Protein AF-A0A6C0JX73-F1 (afdb_monomer)

Solvent-accessible surface area (backbone atoms only — not comparable to full-atom values): 9133 Å² total; per-residue (Å²): 128,70,44,62,64,62,42,52,54,51,51,52,50,48,49,52,52,48,32,70,75,41,75,83,45,65,36,37,56,52,45,48,54,54,48,51,53,39,42,76,76,40,45,63,53,54,47,52,45,45,43,71,52,48,52,89,44,48,68,40,55,74,68,64,39,63,58,44,56,59,55,53,37,69,74,20,87,77,56,25,46,54,64,46,44,88,48,54,85,74,47,52,72,70,54,51,51,52,53,46,52,48,53,44,50,47,50,52,34,38,49,60,47,63,71,52,50,71,67,54,54,51,48,50,53,50,50,51,50,51,53,50,47,55,60,74,71,48,76,92,70,76,90,48,68,67,60,53,51,53,52,51,51,55,52,54,58,60,59,74,73,108

Structure (mmCIF, N/CA/C/O backbone):
data_AF-A0A6C0JX73-F1
#
_entry.id   AF-A0A6C0JX73-F1
#
loop_
_atom_site.group_PDB
_atom_site.id
_atom_site.type_symbol
_atom_site.label_atom_id
_atom_site.label_alt_id
_atom_site.label_comp_id
_atom_site.label_asym_id
_atom_site.label_entity_id
_atom_site.label_seq_id
_atom_site.pdbx_PDB_ins_code
_atom_site.Cartn_x
_atom_site.Cartn_y
_atom_site.Cartn_z
_atom_site.occupancy
_atom_site.B_iso_or_equiv
_atom_site.auth_seq_id
_atom_site.auth_comp_id
_atom_site.auth_asym_id
_atom_site.auth_atom_id
_atom_site.pdbx_PDB_model_num
ATOM 1 N N . MET A 1 1 ? 18.859 0.217 -4.713 1.00 58.09 1 MET A N 1
ATOM 2 C CA . MET A 1 1 ? 17.767 0.647 -5.615 1.00 58.09 1 MET A CA 1
ATOM 3 C C . MET A 1 1 ? 16.471 0.047 -5.108 1.00 58.09 1 MET A C 1
ATOM 5 O O . MET A 1 1 ? 16.508 -1.091 -4.653 1.00 58.09 1 MET A O 1
ATOM 9 N N . ALA A 1 2 ? 15.361 0.787 -5.145 1.00 77.38 2 ALA A N 1
ATOM 10 C CA . ALA A 1 2 ? 14.050 0.192 -4.893 1.00 77.38 2 ALA A CA 1
ATOM 11 C C . ALA A 1 2 ? 13.792 -0.902 -5.942 1.00 77.38 2 ALA A C 1
ATOM 13 O O . ALA A 1 2 ? 14.102 -0.713 -7.118 1.00 77.38 2 ALA A O 1
ATOM 14 N N . SER A 1 3 ? 13.286 -2.056 -5.518 1.00 91.00 3 SER A N 1
ATOM 15 C CA . SER A 1 3 ? 13.007 -3.192 -6.396 1.00 91.00 3 SER A CA 1
ATOM 16 C C . SER A 1 3 ? 11.622 -3.751 -6.099 1.00 91.00 3 SER A C 1
ATOM 18 O O . SER A 1 3 ? 11.104 -3.591 -4.993 1.00 91.00 3 SER A O 1
ATOM 20 N N . VAL A 1 4 ? 11.039 -4.448 -7.076 1.00 94.19 4 VAL A N 1
ATOM 21 C CA . VAL A 1 4 ? 9.763 -5.162 -6.900 1.00 94.19 4 VAL A CA 1
ATOM 22 C C . VAL A 1 4 ? 9.824 -6.114 -5.698 1.00 94.19 4 VAL A C 1
ATOM 24 O O . VAL A 1 4 ? 8.873 -6.168 -4.926 1.00 94.19 4 VAL A O 1
ATOM 27 N N . SER A 1 5 ? 10.957 -6.797 -5.485 1.00 94.94 5 SER A N 1
ATOM 28 C CA . SER A 1 5 ? 11.159 -7.650 -4.303 1.00 94.94 5 SER A CA 1
ATOM 29 C C . SER A 1 5 ? 11.083 -6.846 -3.010 1.00 94.94 5 SER A C 1
ATOM 31 O O . SER A 1 5 ? 10.287 -7.180 -2.147 1.00 94.94 5 SER A O 1
ATOM 33 N N . ALA A 1 6 ? 11.831 -5.741 -2.903 1.00 95.44 6 ALA A N 1
ATOM 34 C CA . ALA A 1 6 ? 11.850 -4.928 -1.687 1.00 95.44 6 ALA A CA 1
ATOM 35 C C . ALA A 1 6 ? 10.460 -4.370 -1.334 1.00 95.44 6 ALA A C 1
ATOM 37 O O . ALA A 1 6 ? 10.089 -4.327 -0.163 1.00 95.44 6 ALA A O 1
ATOM 38 N N . PHE A 1 7 ? 9.676 -3.970 -2.342 1.00 97.81 7 PHE A N 1
ATOM 39 C CA . PHE A 1 7 ? 8.282 -3.578 -2.137 1.00 97.81 7 PHE A CA 1
ATOM 40 C C . PHE A 1 7 ? 7.435 -4.753 -1.630 1.00 97.81 7 PHE A C 1
ATOM 42 O O . PHE A 1 7 ? 6.715 -4.607 -0.644 1.00 97.81 7 PHE A O 1
ATOM 49 N N . ASN A 1 8 ? 7.523 -5.915 -2.282 1.00 97.94 8 ASN A N 1
ATOM 50 C CA . ASN A 1 8 ? 6.726 -7.087 -1.921 1.00 97.94 8 ASN A CA 1
ATOM 51 C C . ASN A 1 8 ? 7.078 -7.627 -0.529 1.00 97.94 8 ASN A C 1
ATOM 53 O O . ASN A 1 8 ? 6.180 -8.029 0.208 1.00 97.94 8 ASN A O 1
ATOM 57 N N . ASP A 1 9 ? 8.351 -7.585 -0.145 1.00 97.81 9 ASP A N 1
ATOM 58 C CA . ASP A 1 9 ? 8.810 -7.967 1.190 1.00 97.81 9 ASP A CA 1
ATOM 59 C C . ASP A 1 9 ? 8.247 -7.011 2.249 1.00 97.81 9 ASP A C 1
ATOM 61 O O . ASP A 1 9 ? 7.696 -7.455 3.257 1.00 97.81 9 ASP A O 1
ATOM 65 N N . MET A 1 10 ? 8.295 -5.698 1.990 1.00 98.00 10 MET A N 1
ATOM 66 C CA . MET A 1 10 ? 7.729 -4.679 2.880 1.00 98.00 10 MET A CA 1
ATOM 67 C C . MET A 1 10 ? 6.206 -4.812 3.017 1.00 98.00 10 MET A C 1
ATOM 69 O O . MET A 1 10 ? 5.668 -4.702 4.118 1.00 98.00 10 MET A O 1
ATOM 73 N N . MET A 1 11 ? 5.499 -5.091 1.917 1.00 98.06 11 MET A N 1
ATOM 74 C CA . MET A 1 11 ? 4.051 -5.319 1.933 1.00 98.06 11 MET A CA 1
ATOM 75 C C . MET A 1 11 ? 3.710 -6.591 2.716 1.00 98.06 11 MET A C 1
ATOM 77 O O . MET A 1 11 ? 2.813 -6.578 3.556 1.00 98.06 11 MET A O 1
ATOM 81 N N . GLY A 1 12 ? 4.461 -7.675 2.506 1.00 97.88 12 GLY A N 1
ATOM 82 C CA . GLY A 1 12 ? 4.296 -8.912 3.267 1.00 97.88 12 GLY A CA 1
ATOM 83 C C . GLY A 1 12 ? 4.494 -8.701 4.770 1.00 97.88 12 GLY A C 1
ATOM 84 O O . GLY A 1 12 ? 3.667 -9.143 5.567 1.00 97.88 12 GLY A O 1
ATOM 85 N N . GLN A 1 13 ? 5.539 -7.967 5.164 1.00 98.19 13 GLN A N 1
ATOM 86 C CA . GLN A 1 13 ? 5.788 -7.605 6.565 1.00 98.19 13 GLN A CA 1
ATOM 87 C C . GLN A 1 13 ? 4.657 -6.757 7.151 1.00 98.19 13 GLN A C 1
ATOM 89 O O . GLN A 1 13 ? 4.185 -7.044 8.252 1.00 98.19 13 GLN A O 1
ATOM 94 N N . PHE A 1 14 ? 4.178 -5.759 6.405 1.00 98.00 14 PHE A N 1
ATOM 95 C CA . PHE A 1 14 ? 3.058 -4.923 6.823 1.00 98.00 14 PHE A CA 1
ATOM 96 C C . PHE A 1 14 ? 1.806 -5.756 7.118 1.00 98.00 14 PHE A C 1
ATOM 98 O O . PHE A 1 14 ? 1.215 -5.633 8.192 1.00 98.00 14 PHE A O 1
ATOM 105 N N . ILE A 1 15 ? 1.428 -6.643 6.194 1.00 97.00 15 ILE A N 1
ATOM 106 C CA . ILE A 1 15 ? 0.248 -7.500 6.345 1.00 97.00 15 ILE A CA 1
ATOM 107 C C . ILE A 1 15 ? 0.425 -8.469 7.523 1.00 97.00 15 ILE A C 1
ATOM 109 O O . ILE A 1 15 ? -0.512 -8.665 8.301 1.00 97.00 15 ILE A O 1
ATOM 113 N N . ALA A 1 16 ? 1.619 -9.040 7.700 1.00 96.81 16 ALA A N 1
ATOM 114 C CA . ALA A 1 16 ? 1.913 -9.948 8.805 1.00 96.81 16 ALA A CA 1
ATOM 115 C C . ALA A 1 16 ? 1.808 -9.253 10.177 1.00 96.81 16 ALA A C 1
ATOM 117 O O . ALA A 1 16 ? 1.172 -9.782 11.094 1.00 96.81 16 ALA A O 1
ATOM 118 N N . GLU A 1 17 ? 2.369 -8.049 10.319 1.00 96.88 17 GLU A N 1
ATOM 119 C CA . GLU A 1 17 ? 2.267 -7.256 11.552 1.00 96.88 17 GLU A CA 1
ATOM 120 C C . GLU A 1 17 ? 0.829 -6.781 11.810 1.00 96.88 17 GLU A C 1
ATOM 122 O O . GLU A 1 17 ? 0.355 -6.811 12.952 1.00 96.88 17 GLU A O 1
ATOM 127 N N . LEU A 1 18 ? 0.085 -6.423 10.758 1.00 95.00 18 LEU A N 1
ATOM 128 C CA . LEU A 1 18 ? -1.346 -6.135 10.856 1.00 95.00 18 LEU A CA 1
ATOM 129 C C . LEU A 1 18 ? -2.136 -7.353 11.349 1.00 95.00 18 LEU A C 1
ATOM 131 O O . LEU A 1 18 ? -2.933 -7.225 12.278 1.00 95.00 18 LEU A O 1
ATOM 135 N N . HIS A 1 19 ? -1.895 -8.539 10.790 1.00 95.00 19 HIS A N 1
ATOM 136 C CA . HIS A 1 19 ? -2.576 -9.769 11.199 1.00 95.00 19 HIS A CA 1
ATOM 137 C C . HIS A 1 19 ? -2.251 -10.138 12.652 1.00 95.00 19 HIS A C 1
ATOM 139 O O . HIS A 1 19 ? -3.141 -10.509 13.414 1.00 95.00 19 HIS A O 1
ATOM 145 N N . LYS A 1 20 ? -0.995 -9.968 13.075 1.00 95.25 20 LYS A N 1
ATOM 146 C CA . LYS A 1 20 ? -0.576 -10.164 14.470 1.00 95.25 20 LYS A CA 1
ATOM 147 C C . LYS A 1 20 ? -1.247 -9.176 15.427 1.00 95.25 20 LYS A C 1
ATOM 149 O O . LYS A 1 20 ? -1.609 -9.556 16.539 1.00 95.25 20 LYS A O 1
ATOM 154 N N . THR A 1 21 ? -1.427 -7.927 15.001 1.00 94.19 21 THR A N 1
ATOM 155 C CA . THR A 1 21 ? -2.061 -6.870 15.806 1.00 94.19 21 THR A CA 1
ATOM 156 C C . THR A 1 21 ? -3.581 -7.041 15.878 1.00 94.19 21 THR A C 1
ATOM 158 O O . THR A 1 21 ? -4.188 -6.814 16.926 1.00 94.19 21 THR A O 1
ATOM 161 N N . PHE A 1 22 ? -4.208 -7.495 14.791 1.00 92.88 22 PHE A N 1
ATOM 162 C CA . PHE A 1 22 ? -5.655 -7.678 14.677 1.00 92.88 22 PHE A CA 1
ATOM 163 C C . PHE A 1 22 ? -6.016 -9.117 14.266 1.00 92.88 22 PHE A C 1
ATOM 165 O O . PHE A 1 22 ? -6.663 -9.322 13.240 1.00 92.88 22 PHE A O 1
ATOM 172 N N . PRO A 1 23 ? -5.704 -10.134 15.091 1.00 91.06 23 PRO A N 1
ATOM 173 C CA . PRO A 1 23 ? -5.813 -11.549 14.707 1.00 91.06 23 PRO A CA 1
ATOM 174 C C . PRO A 1 23 ? -7.249 -12.028 14.455 1.00 91.06 23 PRO A C 1
ATOM 176 O O . PRO A 1 23 ? -7.468 -13.097 13.894 1.00 91.06 23 PRO A O 1
ATOM 179 N N . LYS A 1 24 ? -8.246 -11.249 14.887 1.00 89.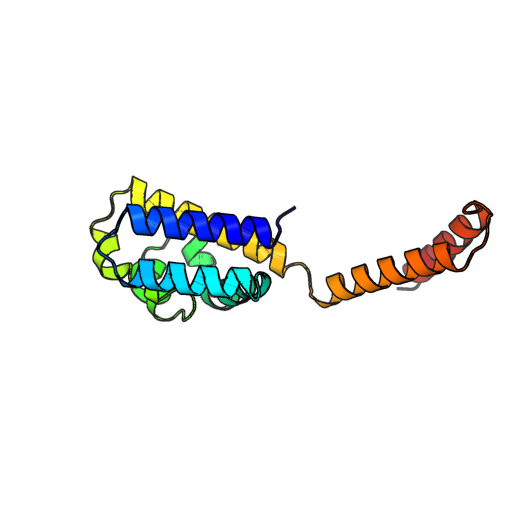44 24 LYS A N 1
ATOM 180 C CA . LYS A 1 24 ? -9.673 -11.533 14.673 1.00 89.44 24 LYS A CA 1
ATOM 181 C C . LYS A 1 24 ? -10.239 -10.874 13.411 1.00 89.44 24 LYS A C 1
ATOM 183 O O . LYS A 1 24 ? -11.414 -11.067 13.120 1.00 89.44 24 LYS A O 1
ATOM 188 N N . GLU A 1 25 ? -9.450 -10.077 12.690 1.00 89.00 25 GLU A N 1
ATOM 189 C CA . GLU A 1 25 ? -9.900 -9.422 11.463 1.00 89.00 25 GLU A CA 1
ATOM 190 C C . GLU A 1 25 ? -9.737 -10.364 10.268 1.00 89.00 25 GLU A C 1
ATOM 192 O O . GLU A 1 25 ? -8.650 -10.527 9.710 1.00 89.00 25 GLU A O 1
ATOM 197 N N . GLY A 1 26 ? -10.837 -11.006 9.871 1.00 89.56 26 GLY A N 1
ATOM 198 C CA . GLY A 1 26 ? -10.827 -11.979 8.777 1.00 89.56 26 GLY A CA 1
ATOM 199 C C . GLY A 1 26 ? -10.397 -11.381 7.435 1.00 89.56 26 GLY A C 1
ATOM 200 O O . GLY A 1 26 ? -9.815 -12.093 6.618 1.00 89.56 26 GLY A O 1
ATOM 201 N N . GLY A 1 27 ? -10.642 -10.086 7.223 1.00 91.69 27 GLY A N 1
ATOM 202 C CA . GLY A 1 27 ? -10.239 -9.369 6.017 1.00 91.69 27 GLY A CA 1
ATOM 203 C C . GLY A 1 27 ? -8.720 -9.330 5.811 1.00 91.69 27 GLY A C 1
ATOM 204 O O . GLY A 1 27 ? -8.240 -9.656 4.728 1.00 91.69 27 GLY A O 1
ATOM 205 N N . ILE A 1 28 ? -7.946 -9.097 6.877 1.00 94.06 28 ILE A N 1
ATOM 206 C CA . ILE A 1 28 ? -6.474 -9.079 6.810 1.00 94.06 28 ILE A CA 1
ATOM 207 C C . ILE A 1 28 ? -5.932 -10.457 6.415 1.00 94.06 28 ILE A C 1
ATOM 209 O O . ILE A 1 28 ? -5.061 -10.557 5.555 1.00 94.06 28 ILE A O 1
ATOM 213 N N . LYS A 1 29 ? -6.479 -11.538 6.986 1.00 93.50 29 LYS A N 1
ATOM 214 C CA . LYS A 1 29 ? -6.070 -12.908 6.634 1.00 93.50 29 LYS A CA 1
ATOM 215 C C . LYS A 1 29 ? -6.394 -13.250 5.174 1.00 93.50 29 LYS A C 1
ATOM 217 O O . LYS A 1 29 ? -5.589 -13.895 4.500 1.00 93.50 29 LYS A O 1
ATOM 222 N N . LYS A 1 30 ? -7.565 -12.825 4.684 1.00 93.06 30 LYS A N 1
ATOM 223 C CA . LYS A 1 30 ? -7.952 -12.985 3.273 1.00 93.06 30 LYS A CA 1
ATOM 224 C C . LYS A 1 30 ? -6.987 -12.238 2.358 1.00 93.06 30 LYS A C 1
ATOM 226 O O . LYS A 1 30 ? -6.478 -12.841 1.418 1.00 93.06 30 LYS A O 1
ATOM 231 N N . PHE A 1 31 ? -6.692 -10.978 2.680 1.00 95.56 31 PHE A N 1
ATOM 232 C CA . PHE A 1 31 ? -5.759 -10.164 1.912 1.00 95.56 31 PHE A CA 1
ATOM 233 C C . PHE A 1 31 ? -4.340 -10.740 1.916 1.00 95.56 31 PHE A C 1
ATOM 235 O O . PHE A 1 31 ? -3.707 -10.789 0.874 1.00 95.56 31 PHE A O 1
ATOM 242 N N . MET A 1 32 ? -3.860 -11.258 3.050 1.00 95.06 32 MET A N 1
ATOM 243 C CA . MET A 1 32 ? -2.564 -11.943 3.127 1.00 95.06 32 MET A CA 1
ATOM 244 C C . MET A 1 32 ? -2.475 -13.099 2.128 1.00 95.06 32 MET A C 1
ATOM 246 O O . MET A 1 32 ? -1.514 -13.189 1.374 1.00 95.06 32 MET A O 1
ATOM 250 N N . THR A 1 33 ? -3.521 -13.928 2.065 1.00 95.31 33 THR A N 1
ATOM 251 C CA . THR A 1 33 ? -3.569 -15.083 1.155 1.00 95.31 33 THR A CA 1
ATOM 252 C C . THR A 1 33 ? -3.607 -14.647 -0.314 1.00 95.31 33 THR A C 1
ATOM 254 O O . THR A 1 33 ? -2.898 -15.207 -1.148 1.00 95.31 33 THR A O 1
ATOM 257 N N . SER A 1 34 ? -4.429 -13.646 -0.657 1.00 95.19 34 SER A N 1
ATOM 258 C CA . SER A 1 34 ? -4.523 -13.155 -2.038 1.00 95.19 34 SER A CA 1
ATOM 259 C C . SER A 1 34 ? -3.261 -12.410 -2.475 1.00 95.19 34 SER A C 1
ATOM 261 O O . SER A 1 34 ? -2.836 -12.557 -3.620 1.00 95.19 34 SER A O 1
ATOM 263 N N . PHE A 1 35 ? -2.635 -11.662 -1.565 1.00 97.06 35 PHE A N 1
ATOM 264 C CA . PHE A 1 35 ? -1.357 -11.002 -1.792 1.00 97.06 35 PHE A CA 1
ATOM 265 C C . PHE A 1 35 ? -0.237 -12.014 -2.038 1.00 97.06 35 PHE A C 1
ATOM 267 O O . PHE A 1 35 ? 0.499 -11.849 -3.004 1.00 97.06 35 PHE A O 1
ATOM 274 N N . GLU A 1 36 ? -0.115 -13.061 -1.216 1.00 96.94 36 GLU A N 1
ATOM 275 C CA . GLU A 1 36 ? 0.897 -14.111 -1.403 1.00 96.94 36 GLU A CA 1
ATOM 276 C C . GLU A 1 36 ? 0.746 -14.789 -2.768 1.00 96.94 36 GLU A C 1
ATOM 278 O O . GLU A 1 36 ? 1.711 -14.864 -3.526 1.00 96.94 36 GLU A O 1
ATOM 283 N N . LEU A 1 37 ? -0.480 -15.171 -3.143 1.00 97.31 37 LEU A N 1
ATOM 284 C CA . LEU A 1 37 ? -0.748 -15.750 -4.460 1.00 97.31 37 LEU A CA 1
ATOM 285 C C . LEU A 1 37 ? -0.381 -14.789 -5.602 1.00 97.31 37 LEU A C 1
ATOM 287 O O . LEU A 1 37 ? 0.237 -15.199 -6.587 1.00 97.31 37 LEU A O 1
ATOM 291 N N . LEU A 1 38 ? -0.761 -13.511 -5.496 1.00 96.94 38 LEU A N 1
ATOM 292 C CA . LEU A 1 38 ? -0.441 -12.520 -6.523 1.00 96.94 38 LEU A CA 1
ATOM 293 C C . LEU A 1 38 ? 1.064 -12.269 -6.604 1.00 96.94 38 LEU A C 1
ATOM 295 O O . LEU A 1 38 ? 1.601 -12.176 -7.701 1.00 96.94 38 LEU A O 1
ATOM 299 N N . ARG A 1 39 ? 1.754 -12.199 -5.465 1.00 97.19 39 ARG A N 1
ATOM 300 C CA . ARG A 1 39 ? 3.206 -12.032 -5.400 1.00 97.19 39 ARG A CA 1
ATOM 301 C C . ARG A 1 39 ? 3.916 -13.183 -6.101 1.00 97.19 39 ARG A C 1
ATOM 303 O O . ARG A 1 39 ? 4.844 -12.935 -6.864 1.00 97.19 39 ARG A O 1
ATOM 310 N N . ASP A 1 40 ? 3.475 -14.411 -5.857 1.00 96.50 40 ASP A N 1
ATOM 311 C CA . ASP A 1 40 ? 4.1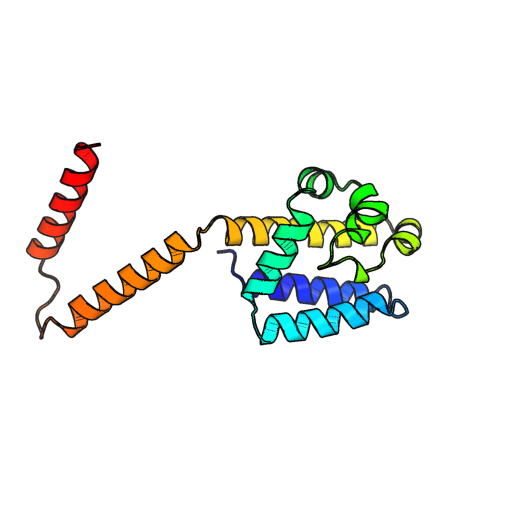32 -15.608 -6.378 1.00 96.50 40 ASP A CA 1
ATOM 312 C C . ASP A 1 40 ? 3.858 -15.804 -7.882 1.00 96.50 40 ASP A C 1
ATOM 314 O O . ASP A 1 40 ? 4.703 -16.324 -8.608 1.00 96.50 40 ASP A O 1
ATOM 318 N N . THR A 1 41 ? 2.699 -15.351 -8.373 1.00 97.25 41 THR A N 1
ATOM 319 C CA . THR A 1 41 ? 2.304 -15.484 -9.790 1.00 97.25 41 THR A CA 1
ATOM 320 C C . THR A 1 41 ? 2.677 -14.278 -10.654 1.00 97.25 41 THR A C 1
ATOM 322 O O . THR A 1 41 ? 3.035 -14.440 -11.820 1.00 97.25 41 THR A O 1
ATOM 325 N N . ASN A 1 42 ? 2.589 -13.061 -10.115 1.00 96.38 42 ASN A N 1
ATOM 326 C CA . ASN A 1 42 ? 2.928 -11.815 -10.793 1.00 96.38 42 ASN A CA 1
ATOM 327 C C . ASN A 1 42 ? 3.386 -10.735 -9.785 1.00 96.38 42 ASN A C 1
ATOM 329 O O . ASN A 1 42 ? 2.620 -9.834 -9.424 1.00 96.38 42 ASN A O 1
ATOM 333 N N . PRO A 1 43 ? 4.660 -10.763 -9.361 1.00 95.25 43 PRO A N 1
ATOM 334 C CA . PRO A 1 43 ? 5.162 -9.893 -8.300 1.00 95.25 43 PRO A CA 1
ATOM 335 C C . PRO A 1 43 ? 5.101 -8.402 -8.644 1.00 95.25 43 PRO A C 1
ATOM 337 O O . PRO A 1 43 ? 4.930 -7.578 -7.747 1.00 95.25 43 PRO A O 1
ATOM 340 N N . ARG A 1 44 ? 5.221 -8.028 -9.926 1.00 94.31 44 ARG A N 1
ATOM 341 C CA . ARG A 1 44 ? 5.092 -6.628 -10.363 1.00 94.31 44 ARG A CA 1
ATOM 342 C C . ARG A 1 44 ? 3.649 -6.139 -10.246 1.00 94.31 44 ARG A C 1
ATOM 344 O O . ARG A 1 44 ? 3.431 -4.975 -9.909 1.00 94.31 44 ARG A O 1
ATOM 351 N N . LYS A 1 45 ? 2.666 -7.029 -10.427 1.00 95.50 45 LYS A N 1
ATOM 352 C CA . LYS A 1 45 ? 1.249 -6.670 -10.329 1.00 95.50 45 LYS A CA 1
ATOM 353 C C . LYS A 1 45 ? 0.849 -6.184 -8.943 1.00 95.50 45 LYS A C 1
ATOM 355 O O . LYS A 1 45 ? -0.029 -5.332 -8.851 1.00 95.50 45 LYS A O 1
ATOM 360 N N . CYS A 1 46 ? 1.510 -6.660 -7.888 1.00 96.94 46 CYS A N 1
ATOM 361 C CA . CYS A 1 46 ? 1.327 -6.139 -6.533 1.00 96.94 46 CYS A CA 1
ATOM 362 C C . CYS A 1 46 ? 1.638 -4.637 -6.452 1.00 96.94 46 CYS A C 1
ATOM 364 O O . CYS A 1 46 ? 0.851 -3.873 -5.895 1.00 96.94 46 CYS A O 1
ATOM 366 N N . VAL A 1 47 ? 2.757 -4.209 -7.048 1.00 96.25 47 VAL A N 1
ATOM 367 C CA . VAL A 1 47 ? 3.175 -2.799 -7.076 1.00 96.25 47 VAL A CA 1
ATOM 368 C C . VAL A 1 47 ? 2.179 -1.970 -7.883 1.00 96.25 47 VAL A C 1
ATOM 370 O O . VAL A 1 47 ? 1.697 -0.947 -7.405 1.00 96.25 47 VAL A O 1
ATOM 373 N N . GLU A 1 48 ? 1.831 -2.430 -9.088 1.00 94.94 48 GLU A N 1
ATOM 374 C CA . GLU A 1 48 ? 0.883 -1.739 -9.969 1.00 94.94 48 GLU A CA 1
ATOM 375 C C . GLU A 1 48 ? -0.492 -1.571 -9.320 1.00 94.94 48 GLU A C 1
ATOM 377 O O . GLU A 1 48 ? -1.067 -0.485 -9.357 1.00 94.94 48 GLU A O 1
ATOM 382 N N . ALA A 1 49 ? -1.031 -2.642 -8.729 1.00 95.94 49 ALA A N 1
ATOM 383 C CA . ALA A 1 49 ? -2.348 -2.631 -8.108 1.00 95.94 49 ALA A CA 1
ATOM 384 C C . ALA A 1 49 ? -2.379 -1.711 -6.884 1.00 95.94 49 ALA A C 1
ATOM 386 O O . ALA A 1 49 ? -3.322 -0.932 -6.732 1.00 95.94 49 ALA A O 1
ATOM 387 N N . TYR A 1 50 ? -1.322 -1.742 -6.065 1.00 97.00 50 TYR A N 1
ATOM 388 C CA . TYR A 1 50 ? -1.160 -0.807 -4.960 1.00 97.00 50 TYR A CA 1
ATOM 389 C C . TYR A 1 50 ? -1.107 0.633 -5.464 1.00 97.00 50 TYR A C 1
ATOM 391 O O . TYR A 1 50 ? -1.957 1.431 -5.085 1.00 97.00 50 TYR A O 1
ATOM 399 N N . MET A 1 51 ? -0.177 0.965 -6.363 1.00 96.19 51 MET A N 1
ATOM 400 C CA . MET A 1 51 ? 0.024 2.341 -6.830 1.00 96.19 51 MET A CA 1
ATOM 401 C C . MET A 1 51 ? -1.179 2.895 -7.595 1.00 96.19 51 MET A C 1
ATOM 403 O O . MET A 1 51 ? -1.508 4.066 -7.429 1.00 96.19 51 MET A O 1
ATOM 407 N N . LYS A 1 52 ? -1.886 2.066 -8.372 1.00 95.56 52 LYS A N 1
ATOM 408 C CA . LYS A 1 52 ? -3.155 2.453 -9.005 1.00 95.56 52 LYS A CA 1
ATOM 409 C C . LYS A 1 52 ? -4.210 2.837 -7.965 1.00 95.56 52 LYS A C 1
ATOM 411 O O . LYS A 1 52 ? -4.981 3.762 -8.195 1.00 95.56 52 LYS A O 1
ATOM 416 N N . GLY A 1 53 ? -4.254 2.112 -6.849 1.00 94.94 53 GLY A N 1
ATOM 417 C CA . GLY A 1 53 ? -5.208 2.331 -5.770 1.00 94.94 53 GLY A CA 1
ATOM 418 C C . GLY A 1 53 ? -4.865 3.514 -4.868 1.00 94.94 53 GLY A C 1
ATOM 419 O O . GLY A 1 53 ? -5.719 4.350 -4.598 1.00 94.94 53 GLY A O 1
ATOM 420 N N . VAL A 1 54 ? -3.617 3.590 -4.402 1.00 95.19 54 VAL A N 1
ATOM 421 C CA . VAL A 1 54 ? -3.187 4.581 -3.405 1.00 95.19 54 VAL A CA 1
ATOM 422 C C . VAL A 1 54 ? -2.633 5.869 -4.009 1.00 95.19 54 VAL A C 1
ATOM 424 O O . VAL A 1 54 ? -2.595 6.887 -3.326 1.00 95.19 54 VAL A O 1
ATOM 427 N N . GLY A 1 55 ? -2.213 5.847 -5.278 1.00 94.56 55 GLY A N 1
ATOM 428 C CA . GLY A 1 55 ? -1.624 6.987 -5.990 1.00 94.56 55 GLY A CA 1
ATOM 429 C C . GLY A 1 55 ? -2.411 8.297 -5.861 1.00 94.56 55 GLY A C 1
ATOM 430 O O . GLY A 1 55 ? -1.812 9.315 -5.506 1.00 94.56 55 GLY A O 1
ATOM 431 N N . PRO A 1 56 ? -3.744 8.286 -6.066 1.00 95.94 56 PRO A N 1
ATOM 432 C CA . PRO A 1 56 ? -4.584 9.476 -5.911 1.00 95.94 56 PRO A CA 1
ATOM 433 C C . PRO A 1 56 ? -4.592 10.083 -4.498 1.00 95.94 56 PRO A C 1
ATOM 435 O O . PRO A 1 56 ? -4.974 11.236 -4.337 1.00 95.94 56 PRO A O 1
ATOM 438 N N . TYR A 1 57 ? -4.162 9.332 -3.482 1.00 96.75 57 TYR A N 1
ATOM 439 C CA . TYR A 1 57 ? -4.208 9.713 -2.067 1.00 96.75 57 TYR A CA 1
ATOM 440 C C . TYR A 1 57 ? -2.829 10.071 -1.496 1.00 96.75 57 TYR A C 1
ATOM 442 O O . TYR A 1 57 ? -2.636 10.072 -0.280 1.00 96.75 57 TYR A O 1
ATOM 450 N N . SER A 1 58 ? -1.859 10.369 -2.362 1.00 93.94 58 SER A N 1
ATOM 451 C CA . SER A 1 58 ? -0.471 10.654 -1.978 1.00 93.94 58 SER A CA 1
ATOM 452 C C . SER A 1 58 ? -0.338 11.730 -0.897 1.00 93.94 58 SER A C 1
ATOM 454 O O . SER A 1 58 ? 0.361 11.513 0.089 1.00 93.94 58 SER A O 1
ATOM 456 N N . GLU A 1 59 ? -1.065 12.842 -1.022 1.00 95.81 59 GLU A N 1
ATOM 457 C CA . GLU A 1 59 ? -1.059 13.928 -0.037 1.00 95.81 59 GLU A CA 1
ATOM 458 C C . GLU A 1 59 ? -1.569 13.463 1.333 1.00 95.81 59 GLU A C 1
ATOM 460 O O . GLU A 1 59 ? -0.939 13.732 2.358 1.00 95.81 59 GLU A O 1
ATOM 465 N N . LYS A 1 60 ? -2.660 12.689 1.360 1.00 97.94 60 LYS A N 1
ATOM 466 C CA . LYS A 1 60 ? -3.203 12.117 2.599 1.00 97.94 60 LYS A CA 1
ATOM 467 C C . LYS A 1 60 ? -2.217 11.156 3.258 1.00 97.94 60 LYS A C 1
ATOM 469 O O . LYS A 1 60 ? -2.041 11.194 4.472 1.00 97.94 60 LYS A O 1
ATOM 474 N N . ILE A 1 61 ? -1.524 10.340 2.464 1.00 96.75 61 ILE A N 1
ATOM 475 C CA . ILE A 1 61 ? -0.494 9.417 2.958 1.00 96.75 61 ILE A CA 1
ATOM 476 C C . ILE A 1 61 ? 0.710 10.182 3.523 1.00 96.75 61 ILE A C 1
ATOM 478 O O . ILE A 1 61 ? 1.217 9.841 4.594 1.00 96.75 61 ILE A O 1
ATOM 482 N N . SER A 1 62 ? 1.161 11.238 2.847 1.00 93.69 62 SER A N 1
ATOM 483 C CA . SER A 1 62 ? 2.251 12.094 3.324 1.00 93.69 62 SER A CA 1
ATOM 484 C C . SER A 1 62 ? 1.894 12.813 4.626 1.00 93.69 62 SER A C 1
ATOM 486 O O . SER A 1 62 ? 2.705 12.830 5.551 1.00 93.69 62 SER A O 1
ATOM 488 N N . ASN A 1 63 ? 0.669 13.331 4.728 1.00 97.12 63 ASN A N 1
ATOM 489 C CA . ASN A 1 63 ? 0.196 14.087 5.888 1.00 97.12 63 ASN A CA 1
ATOM 490 C C . ASN A 1 63 ? -0.355 13.210 7.023 1.00 97.12 63 ASN A C 1
ATOM 492 O O . ASN A 1 63 ? -0.743 13.748 8.058 1.00 97.12 63 ASN A O 1
ATOM 496 N N . LYS A 1 64 ? -0.371 11.878 6.854 1.00 97.62 64 LYS A N 1
ATOM 497 C CA . LYS A 1 64 ? -0.988 10.928 7.794 1.00 97.62 64 LYS A CA 1
ATOM 498 C C . LYS A 1 64 ? -2.452 11.277 8.101 1.00 97.62 64 LYS A C 1
ATOM 500 O O . LYS A 1 64 ? -2.884 11.236 9.251 1.00 97.62 64 LYS A O 1
ATOM 505 N N . ASP A 1 65 ? -3.204 11.657 7.073 1.00 97.88 65 ASP A N 1
ATOM 506 C CA . ASP A 1 65 ? -4.617 12.005 7.198 1.00 97.88 65 ASP A CA 1
ATOM 507 C C . ASP A 1 65 ? -5.453 10.740 7.438 1.00 97.88 65 ASP A C 1
ATOM 509 O O . ASP A 1 65 ? -5.620 9.896 6.552 1.00 97.88 65 ASP A O 1
ATOM 513 N N . ASP A 1 66 ? -5.987 10.620 8.653 1.00 96.94 66 ASP A N 1
ATOM 514 C CA . ASP A 1 66 ? -6.786 9.484 9.114 1.00 96.94 66 ASP A CA 1
ATOM 515 C C . ASP A 1 66 ? -8.000 9.185 8.214 1.00 96.94 66 ASP A C 1
ATOM 517 O O . ASP A 1 66 ? -8.4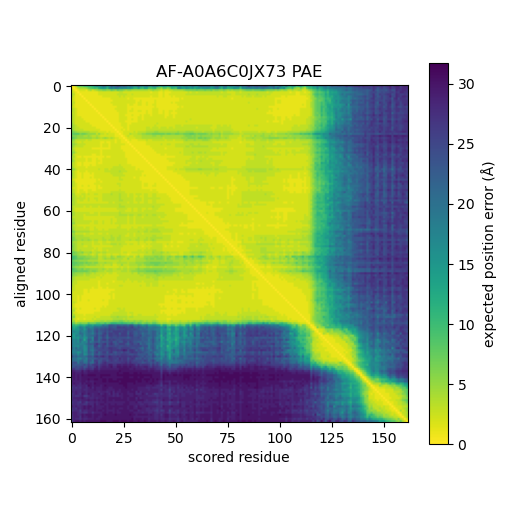17 8.024 8.146 1.00 96.94 66 ASP A O 1
ATOM 521 N N . THR 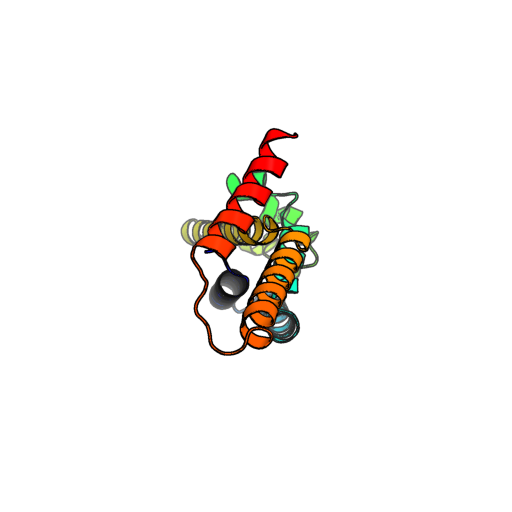A 1 67 ? -8.520 10.171 7.466 1.00 96.75 67 THR A N 1
ATOM 522 C CA . THR A 1 67 ? -9.629 9.959 6.516 1.00 96.75 67 THR A CA 1
ATOM 523 C C . THR A 1 67 ? -9.278 8.943 5.431 1.00 96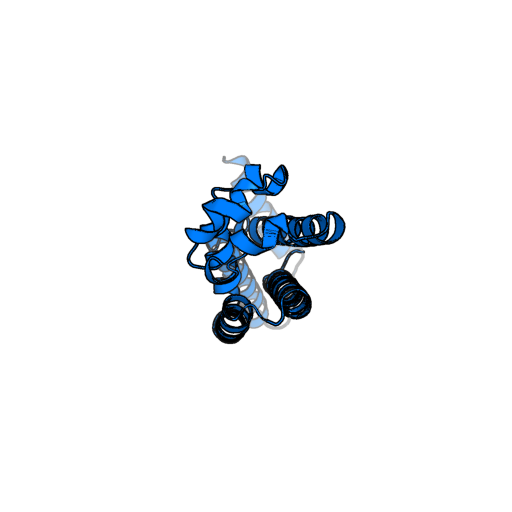.75 67 THR A C 1
ATOM 525 O O . THR A 1 67 ? -10.152 8.203 4.975 1.00 96.75 67 THR A O 1
ATOM 528 N N . PHE A 1 68 ? -7.993 8.802 5.092 1.00 96.94 68 PHE A N 1
ATOM 529 C CA . PHE A 1 68 ? -7.544 7.751 4.184 1.00 96.94 68 PHE A CA 1
ATOM 530 C C . PHE A 1 68 ? -7.877 6.354 4.724 1.00 96.94 68 PHE A C 1
ATOM 532 O O . PHE A 1 68 ? -8.395 5.509 3.999 1.00 96.94 68 PHE A O 1
ATOM 539 N N . ILE A 1 69 ? -7.622 6.108 6.012 1.00 95.75 69 ILE A N 1
ATOM 540 C CA . ILE A 1 69 ? -7.854 4.804 6.648 1.00 95.75 69 ILE A CA 1
ATOM 541 C C . ILE A 1 69 ? -9.334 4.592 6.976 1.00 95.75 69 ILE A C 1
ATOM 543 O O . ILE A 1 69 ? -9.828 3.464 6.924 1.00 95.75 69 ILE A O 1
ATOM 547 N N . THR A 1 70 ? -10.052 5.647 7.359 1.00 95.06 70 THR A N 1
ATOM 548 C CA . THR A 1 70 ? -11.442 5.523 7.820 1.00 95.06 70 THR A CA 1
ATOM 549 C C . THR A 1 70 ? -12.472 5.604 6.698 1.00 95.06 70 THR A C 1
ATOM 551 O O . THR A 1 70 ? -13.613 5.179 6.899 1.00 95.06 70 THR A O 1
ATOM 554 N N . GLU A 1 71 ? -12.108 6.139 5.533 1.00 94.75 71 GLU A N 1
ATOM 555 C CA . GLU A 1 71 ? -13.042 6.401 4.434 1.00 94.75 71 GLU A CA 1
ATOM 556 C C . GLU A 1 71 ? -12.495 5.910 3.093 1.00 94.75 71 GLU A C 1
ATOM 558 O O . GLU A 1 71 ? -13.105 5.035 2.476 1.00 94.75 71 GLU A O 1
ATOM 563 N N . ASP A 1 72 ? -11.336 6.411 2.659 1.00 95.62 72 ASP A N 1
ATOM 564 C CA . ASP A 1 72 ? -10.864 6.189 1.286 1.00 95.62 72 ASP A CA 1
ATOM 565 C C . ASP A 1 72 ? -10.446 4.741 1.009 1.00 95.62 72 ASP A C 1
ATOM 567 O O . ASP A 1 72 ? -10.738 4.212 -0.064 1.00 95.62 72 ASP A O 1
ATOM 571 N N . ILE A 1 73 ? -9.808 4.073 1.979 1.00 92.69 73 ILE A N 1
ATOM 572 C CA . ILE A 1 73 ? -9.270 2.713 1.823 1.00 92.69 73 ILE A CA 1
ATOM 573 C C . ILE A 1 73 ? -10.339 1.698 1.401 1.00 92.69 73 ILE A C 1
ATOM 575 O O . ILE A 1 73 ? -10.035 0.729 0.709 1.00 92.69 73 ILE A O 1
ATOM 579 N N . LEU A 1 74 ? -11.602 1.939 1.769 1.00 91.75 74 LEU A N 1
ATOM 580 C CA . LEU A 1 74 ? -12.737 1.077 1.437 1.00 91.75 74 LEU A CA 1
ATOM 581 C C . LEU A 1 74 ? -13.056 1.068 -0.065 1.00 91.75 74 LEU A C 1
ATOM 583 O O . LEU A 1 74 ? -13.655 0.113 -0.558 1.00 91.75 74 LEU A O 1
ATOM 587 N N . ASN A 1 75 ? -12.628 2.102 -0.791 1.00 93.31 75 ASN A N 1
ATOM 588 C CA . ASN A 1 75 ? -12.834 2.247 -2.231 1.00 93.31 75 ASN A CA 1
ATOM 589 C C . ASN A 1 75 ? -11.671 1.673 -3.055 1.00 93.31 75 ASN A C 1
ATOM 591 O O . ASN A 1 75 ? -11.729 1.666 -4.284 1.00 93.31 75 ASN A O 1
ATOM 595 N N . ILE A 1 76 ? -10.608 1.191 -2.403 1.00 94.25 76 ILE A N 1
ATOM 596 C CA . ILE A 1 76 ? -9.404 0.710 -3.078 1.00 94.25 76 ILE A CA 1
ATOM 597 C C . ILE A 1 76 ? -9.439 -0.814 -3.153 1.00 94.25 76 ILE A C 1
ATOM 599 O O . ILE A 1 76 ? -9.090 -1.492 -2.191 1.00 94.25 76 ILE A O 1
ATOM 603 N N . ASP A 1 77 ? -9.794 -1.365 -4.317 1.00 93.31 77 ASP A N 1
ATOM 604 C CA . ASP A 1 77 ? -9.941 -2.817 -4.524 1.00 93.31 77 ASP A CA 1
ATOM 605 C C . ASP A 1 77 ? -8.763 -3.650 -4.018 1.00 93.31 77 ASP A C 1
ATOM 607 O O . ASP A 1 77 ? -8.968 -4.743 -3.497 1.00 93.31 77 ASP A O 1
ATOM 611 N N . PHE A 1 78 ? -7.542 -3.127 -4.146 1.00 94.06 78 PHE A N 1
ATOM 612 C CA . PHE A 1 78 ? -6.345 -3.841 -3.726 1.00 94.06 78 PHE A CA 1
ATOM 613 C C . PHE A 1 78 ? -6.214 -3.974 -2.201 1.00 94.06 78 PHE A C 1
ATOM 615 O O . PHE A 1 78 ? -5.675 -4.974 -1.756 1.00 94.06 78 PHE A O 1
ATOM 622 N N . ILE A 1 79 ? -6.687 -3.014 -1.395 1.00 93.25 79 ILE A N 1
ATOM 623 C CA . ILE A 1 79 ? -6.446 -2.988 0.068 1.00 93.25 79 ILE A CA 1
ATOM 624 C C . ILE A 1 79 ? -7.708 -2.823 0.926 1.00 93.25 79 ILE A C 1
ATOM 626 O O . ILE A 1 79 ? -7.611 -2.846 2.152 1.00 93.25 79 ILE A O 1
ATOM 630 N N . LYS A 1 80 ? -8.897 -2.703 0.323 1.00 92.44 80 LYS A N 1
ATOM 631 C CA . LYS A 1 80 ? -10.173 -2.518 1.039 1.00 92.44 80 LYS A CA 1
ATOM 632 C C . LYS A 1 80 ? -10.462 -3.615 2.063 1.00 92.44 80 LYS A C 1
ATOM 634 O O . LYS A 1 80 ? -11.034 -3.342 3.117 1.00 92.44 80 LYS A O 1
ATOM 639 N N . ASP A 1 81 ? -9.995 -4.833 1.791 1.00 90.19 81 ASP A N 1
ATOM 640 C CA . ASP A 1 81 ? -10.185 -5.992 2.664 1.00 90.19 81 ASP A CA 1
ATOM 641 C C . ASP A 1 81 ? -9.401 -5.888 3.980 1.00 90.19 81 ASP A C 1
ATOM 643 O O . ASP A 1 81 ? -9.689 -6.633 4.912 1.00 90.19 81 ASP A O 1
ATOM 647 N N . LEU A 1 82 ? -8.461 -4.945 4.125 1.00 90.50 82 LEU A N 1
ATOM 648 C CA . LEU A 1 82 ? -7.826 -4.676 5.421 1.00 90.50 82 LEU A CA 1
ATOM 649 C C . LEU A 1 82 ? -8.837 -4.199 6.478 1.00 90.50 82 LEU A C 1
ATOM 651 O O . LEU A 1 82 ? -8.595 -4.397 7.666 1.00 90.50 82 LEU A O 1
ATOM 655 N N . ASN A 1 83 ? -9.960 -3.601 6.051 1.00 85.12 83 ASN A N 1
ATOM 656 C CA . ASN A 1 83 ? -11.108 -3.239 6.890 1.00 85.12 83 ASN A CA 1
ATOM 657 C C . ASN A 1 83 ? -10.728 -2.538 8.213 1.00 85.12 83 ASN A C 1
ATOM 659 O O . ASN A 1 83 ? -11.118 -2.929 9.315 1.00 85.12 83 ASN A O 1
ATOM 663 N N . MET A 1 84 ? -9.916 -1.487 8.109 1.00 88.56 84 MET A N 1
ATOM 664 C CA . MET A 1 84 ? -9.294 -0.851 9.274 1.00 88.56 84 MET A CA 1
ATOM 665 C C . MET A 1 84 ? -10.172 0.204 9.959 1.00 88.56 84 MET A C 1
ATOM 667 O O . MET A 1 84 ? -9.867 0.592 11.088 1.00 88.56 84 MET A O 1
ATOM 671 N N . LYS A 1 85 ? -11.272 0.637 9.327 1.00 90.06 85 LYS A N 1
ATOM 672 C CA . LYS A 1 85 ? -12.133 1.741 9.790 1.00 90.06 85 LYS A CA 1
ATOM 673 C C . LYS A 1 85 ? -12.541 1.611 11.261 1.00 90.06 85 LYS A C 1
ATOM 675 O O . LYS A 1 85 ? -12.244 2.489 12.069 1.00 90.06 85 LYS A O 1
ATOM 680 N N . ASP A 1 86 ? -13.142 0.484 11.635 1.00 88.81 86 ASP A N 1
ATOM 681 C CA . ASP A 1 86 ? -13.683 0.27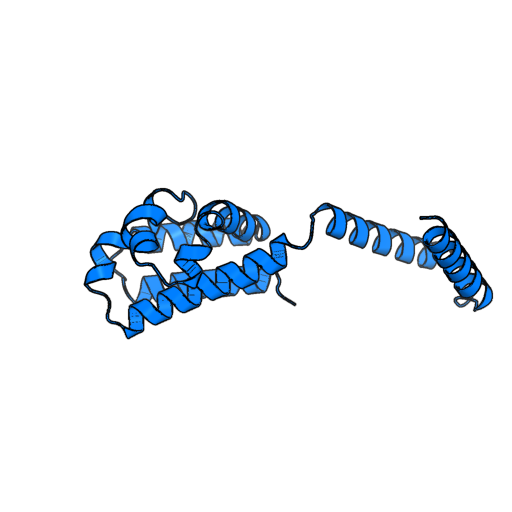8 12.989 1.00 88.81 86 ASP A CA 1
ATOM 682 C C . ASP A 1 86 ? -12.603 -0.025 14.042 1.00 88.81 86 ASP A C 1
ATOM 684 O O . ASP A 1 86 ? -12.857 -0.005 15.254 1.00 88.81 86 ASP A O 1
ATOM 688 N N . LYS A 1 87 ? -11.383 -0.341 13.592 1.00 89.50 87 LYS A N 1
ATOM 689 C CA . LYS A 1 87 ? -10.222 -0.612 14.451 1.00 89.50 87 LYS A CA 1
ATOM 690 C C . LYS A 1 87 ? -9.371 0.626 14.670 1.00 89.50 87 LYS A C 1
ATOM 692 O O . LYS A 1 87 ? -8.720 0.723 15.710 1.00 89.50 87 LYS A O 1
ATOM 697 N N . TRP A 1 88 ? -9.388 1.570 13.735 1.00 94.19 88 TRP A N 1
ATOM 698 C CA . TRP A 1 88 ? -8.500 2.724 13.742 1.00 94.19 88 TRP A CA 1
ATOM 699 C C . TRP A 1 88 ? -8.615 3.551 15.028 1.00 94.19 88 TRP A C 1
ATOM 701 O O . TRP A 1 88 ? -7.612 3.830 15.693 1.00 94.19 88 TRP A O 1
ATOM 711 N N . SER A 1 89 ? -9.847 3.827 15.465 1.00 91.56 89 SER A N 1
ATOM 712 C CA . SER A 1 89 ? -10.130 4.555 16.710 1.00 91.56 89 SER A CA 1
ATOM 713 C C . SER A 1 89 ? -9.586 3.856 17.962 1.00 91.56 89 SER A C 1
ATOM 715 O O . SER A 1 89 ? -9.221 4.524 18.925 1.00 91.56 89 SER A O 1
ATOM 717 N N . LYS A 1 90 ? -9.451 2.525 17.927 1.00 90.19 90 LYS A N 1
ATOM 718 C CA . LYS A 1 90 ? -8.953 1.686 19.030 1.00 90.19 90 LYS A CA 1
ATOM 719 C C . LYS A 1 90 ? -7.439 1.469 18.987 1.00 90.19 90 LYS A C 1
ATOM 721 O O . LYS A 1 90 ? -6.880 0.902 19.922 1.00 90.19 90 LYS A O 1
ATOM 726 N N . CYS A 1 91 ? -6.773 1.881 17.910 1.00 94.00 91 CYS A N 1
ATOM 727 C CA . CYS A 1 91 ? -5.324 1.775 17.794 1.00 94.00 91 CYS A CA 1
ATOM 728 C C . CYS A 1 91 ? -4.635 2.751 18.749 1.00 94.00 91 CYS A C 1
ATOM 730 O O . CYS A 1 91 ? -5.030 3.913 18.854 1.00 94.00 91 CYS A O 1
ATOM 732 N N . SER A 1 92 ? -3.561 2.291 19.393 1.00 95.62 92 SER A N 1
ATOM 733 C CA . SER A 1 92 ? -2.659 3.185 20.121 1.00 95.62 92 SER A CA 1
ATOM 734 C C . SER A 1 92 ? -1.959 4.151 19.150 1.00 95.62 92 SER A C 1
ATOM 736 O O . SER A 1 92 ? -1.785 3.792 17.979 1.00 95.62 92 SER A O 1
ATOM 738 N N . PRO A 1 93 ? -1.480 5.322 19.611 1.00 96.44 93 PRO A N 1
ATOM 739 C CA . PRO A 1 93 ? -0.694 6.230 18.773 1.00 96.44 93 PRO A CA 1
ATOM 740 C C . PRO A 1 93 ? 0.490 5.528 18.097 1.00 96.44 93 PRO A C 1
ATOM 742 O O . PRO A 1 93 ? 0.660 5.624 16.888 1.00 96.44 93 PRO A O 1
ATOM 745 N N . LYS A 1 94 ? 1.220 4.692 18.849 1.00 96.12 94 LYS A N 1
ATOM 746 C CA . LYS A 1 94 ? 2.343 3.896 18.333 1.00 96.12 94 LYS A CA 1
ATOM 747 C C . LYS A 1 94 ? 1.925 2.942 17.208 1.00 96.12 94 LYS A C 1
ATOM 749 O O . LYS A 1 94 ? 2.657 2.772 16.240 1.00 96.12 94 LYS A O 1
ATOM 754 N N . THR A 1 95 ? 0.759 2.308 17.335 1.00 96.12 95 THR A N 1
ATOM 755 C CA . THR A 1 95 ? 0.221 1.417 16.297 1.00 96.12 95 THR A CA 1
ATOM 756 C C . THR A 1 95 ? -0.142 2.201 15.038 1.00 96.12 95 THR A C 1
ATOM 758 O O . THR A 1 95 ? 0.200 1.766 13.942 1.00 96.12 95 THR A O 1
ATOM 761 N N . ARG A 1 96 ? -0.795 3.363 15.182 1.00 97.12 96 ARG A N 1
ATOM 762 C CA . ARG A 1 96 ? -1.133 4.233 14.043 1.00 97.12 96 ARG A CA 1
ATOM 763 C C . ARG A 1 96 ? 0.122 4.729 13.334 1.00 97.12 96 ARG A C 1
ATOM 765 O O . ARG A 1 96 ? 0.193 4.659 12.112 1.00 97.12 96 ARG A O 1
ATOM 772 N N . ASP A 1 97 ? 1.132 5.146 14.093 1.00 97.19 97 ASP A N 1
ATOM 773 C CA . ASP A 1 97 ? 2.416 5.575 13.539 1.00 97.19 97 ASP A CA 1
ATOM 774 C C . ASP A 1 97 ? 3.116 4.465 12.757 1.00 97.19 97 ASP A C 1
ATOM 776 O O . ASP A 1 97 ? 3.605 4.722 11.659 1.00 97.19 97 ASP A O 1
ATOM 780 N N . ALA A 1 98 ? 3.123 3.234 13.274 1.00 97.31 98 ALA A N 1
ATOM 781 C CA . ALA A 1 98 ? 3.694 2.094 12.563 1.00 97.31 98 ALA A CA 1
ATOM 782 C C . ALA A 1 98 ? 2.956 1.814 11.242 1.00 97.31 98 ALA A C 1
ATOM 784 O O . ALA A 1 98 ? 3.593 1.610 10.212 1.00 97.31 98 ALA A O 1
ATOM 785 N N . ILE A 1 99 ? 1.619 1.856 11.245 1.00 97.06 99 ILE A N 1
ATOM 786 C CA . ILE A 1 99 ? 0.811 1.674 10.027 1.00 97.06 99 ILE A CA 1
ATOM 787 C C . ILE A 1 99 ? 1.149 2.755 8.994 1.00 97.06 99 ILE A C 1
ATOM 789 O O . ILE A 1 99 ? 1.390 2.441 7.828 1.00 97.06 99 ILE A O 1
ATOM 793 N N . TRP A 1 100 ? 1.243 4.015 9.421 1.00 97.94 100 TRP A N 1
ATOM 794 C CA . TRP A 1 100 ? 1.620 5.113 8.535 1.00 97.94 100 TRP A CA 1
ATOM 795 C C . TRP A 1 100 ? 3.034 4.972 7.971 1.00 97.94 100 TRP A C 1
ATOM 797 O O . TRP A 1 100 ? 3.234 5.205 6.780 1.00 97.94 100 TRP A O 1
ATOM 807 N N . GLN A 1 101 ? 4.001 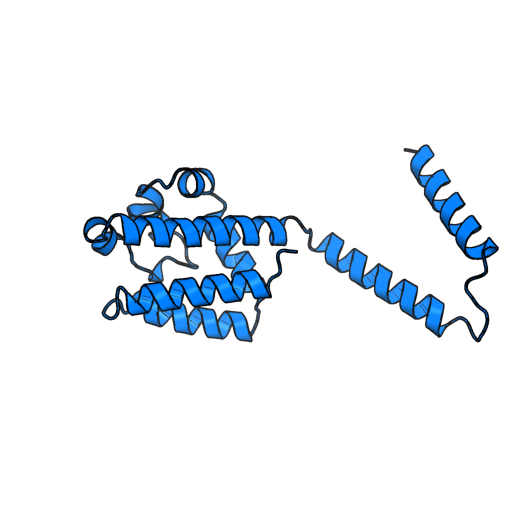4.541 8.784 1.00 97.75 101 GLN A N 1
ATOM 808 C CA . GLN A 1 101 ? 5.369 4.283 8.325 1.00 97.75 101 GLN A CA 1
ATOM 809 C C . GLN A 1 101 ? 5.409 3.229 7.213 1.00 97.75 101 GLN A C 1
ATOM 811 O O . GLN A 1 101 ? 6.108 3.430 6.216 1.00 97.75 101 GLN A O 1
ATOM 816 N N . TYR A 1 102 ? 4.632 2.148 7.333 1.00 98.06 102 TYR A N 1
ATOM 817 C CA . TYR A 1 102 ? 4.505 1.160 6.261 1.00 98.06 102 TYR A CA 1
ATOM 818 C C . TYR A 1 102 ? 3.901 1.770 4.995 1.00 98.06 102 TYR A C 1
ATOM 820 O O . TYR A 1 102 ? 4.497 1.647 3.927 1.00 98.06 102 TYR A O 1
ATOM 828 N N . LEU A 1 103 ? 2.768 2.470 5.100 1.00 97.69 103 LEU A N 1
ATOM 829 C CA . LEU A 1 103 ? 2.089 3.066 3.942 1.00 97.69 103 LEU A CA 1
ATOM 830 C C . LEU A 1 103 ? 2.975 4.071 3.196 1.00 97.69 103 LEU A C 1
ATOM 832 O O . LEU A 1 103 ? 3.050 4.030 1.967 1.00 97.69 103 LEU A O 1
ATOM 836 N N . GLN A 1 104 ? 3.689 4.928 3.928 1.00 97.44 104 GLN A N 1
ATOM 837 C CA . GLN A 1 104 ? 4.620 5.905 3.361 1.00 97.44 104 GLN A CA 1
ATOM 838 C C . GLN A 1 104 ? 5.829 5.228 2.704 1.00 97.44 104 GLN A C 1
ATOM 840 O O . GLN A 1 104 ? 6.212 5.590 1.590 1.00 97.44 104 GLN A O 1
ATOM 845 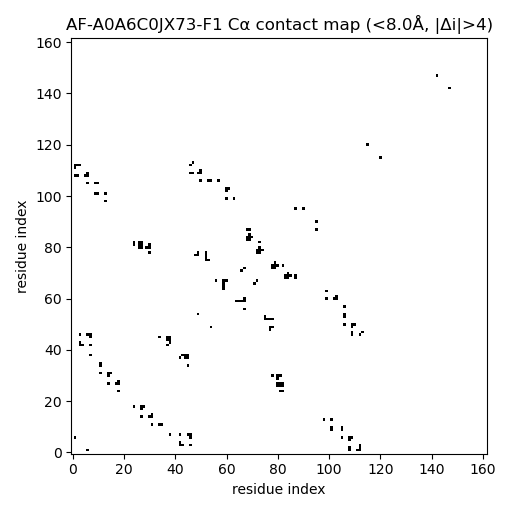N N . THR A 1 105 ? 6.400 4.204 3.347 1.00 97.31 105 THR A N 1
ATOM 846 C CA . THR A 1 105 ? 7.525 3.436 2.788 1.00 97.31 105 THR A CA 1
ATOM 847 C C . THR A 1 105 ? 7.112 2.712 1.510 1.00 97.31 105 THR A C 1
ATOM 849 O O . THR A 1 105 ? 7.808 2.790 0.499 1.00 97.31 105 THR A O 1
ATOM 852 N N . LEU A 1 106 ? 5.952 2.053 1.522 1.00 97.88 106 LEU A N 1
ATOM 853 C CA . LEU A 1 106 ? 5.385 1.384 0.354 1.00 97.88 106 LEU A CA 1
ATOM 854 C C . LEU A 1 106 ? 5.109 2.373 -0.777 1.00 97.88 106 LEU A C 1
ATOM 856 O O . LEU A 1 106 ? 5.445 2.089 -1.923 1.00 97.88 106 LEU A O 1
ATOM 860 N N . TYR A 1 107 ? 4.557 3.548 -0.468 1.00 96.12 107 TYR A N 1
ATOM 861 C CA . TYR A 1 107 ? 4.316 4.593 -1.461 1.00 96.12 107 TYR A CA 1
ATOM 862 C C . TYR A 1 107 ? 5.618 5.108 -2.092 1.00 96.12 107 TYR A C 1
ATOM 864 O O . TYR A 1 107 ? 5.709 5.231 -3.314 1.00 96.12 107 TYR A O 1
ATOM 872 N N . MET A 1 108 ? 6.657 5.345 -1.285 1.00 94.81 108 MET A N 1
ATOM 873 C CA . MET A 1 108 ? 7.983 5.743 -1.769 1.00 94.81 108 MET A CA 1
ATOM 874 C C . MET A 1 108 ? 8.598 4.665 -2.676 1.00 94.81 108 MET A C 1
ATOM 876 O O . MET A 1 108 ? 9.049 4.976 -3.779 1.00 94.81 108 MET A O 1
ATOM 880 N N . LEU A 1 109 ? 8.601 3.400 -2.238 1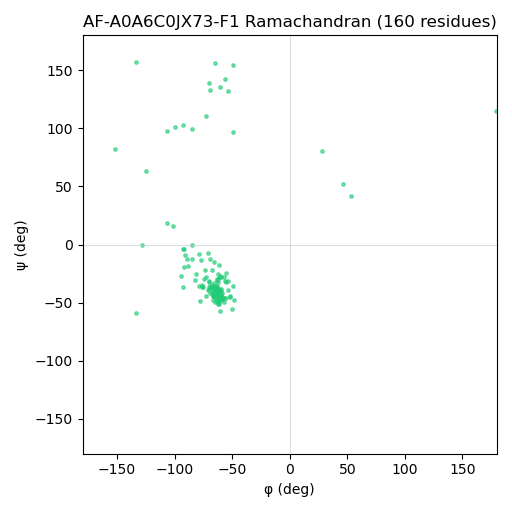.00 95.12 109 LEU A N 1
ATOM 881 C CA . LEU A 1 109 ? 9.124 2.279 -3.026 1.00 95.12 109 LEU A CA 1
ATOM 882 C C . LEU A 1 109 ? 8.342 2.105 -4.330 1.00 95.12 109 LEU A C 1
ATOM 884 O O . LEU A 1 109 ? 8.947 1.986 -5.392 1.00 95.12 109 LEU A O 1
ATOM 888 N N . GLY A 1 110 ? 7.011 2.130 -4.257 1.00 95.19 110 GLY A N 1
ATOM 889 C CA . GLY A 1 110 ? 6.135 2.002 -5.415 1.00 95.19 110 GLY A CA 1
ATOM 890 C C . GLY A 1 110 ? 6.333 3.140 -6.412 1.00 95.19 110 GLY A C 1
ATOM 891 O O . GLY A 1 110 ? 6.454 2.882 -7.603 1.00 95.19 110 GLY A O 1
ATOM 892 N N . THR A 1 111 ? 6.478 4.381 -5.942 1.00 92.88 111 THR A N 1
ATOM 893 C CA . THR A 1 111 ? 6.795 5.531 -6.804 1.00 92.88 111 THR A CA 1
ATOM 894 C C . THR A 1 111 ? 8.151 5.361 -7.483 1.00 92.88 111 THR A C 1
ATOM 896 O O . THR A 1 111 ? 8.248 5.555 -8.688 1.00 92.88 111 THR A O 1
ATOM 899 N N . ALA A 1 112 ? 9.188 4.945 -6.751 1.00 90.75 112 ALA A N 1
ATOM 900 C CA . ALA A 1 112 ? 10.517 4.725 -7.322 1.00 90.75 112 ALA A CA 1
ATOM 901 C C . ALA A 1 112 ? 10.534 3.606 -8.380 1.00 90.75 112 ALA A C 1
ATOM 903 O O . ALA A 1 112 ? 11.249 3.713 -9.373 1.00 90.75 112 ALA A O 1
ATOM 904 N N . ILE A 1 113 ? 9.738 2.550 -8.187 1.00 90.12 113 ILE A N 1
ATOM 905 C CA . ILE A 1 113 ? 9.598 1.447 -9.148 1.00 90.12 113 ILE A CA 1
ATOM 906 C C . ILE A 1 113 ? 8.792 1.891 -10.376 1.00 90.12 113 ILE A C 1
ATOM 908 O O . ILE A 1 113 ? 9.191 1.595 -11.499 1.00 90.12 113 ILE A O 1
ATOM 912 N N . SER A 1 114 ? 7.687 2.613 -10.173 1.00 86.75 114 SER A N 1
ATOM 913 C CA . SER A 1 114 ? 6.812 3.106 -11.247 1.00 86.75 114 SER A CA 1
ATOM 914 C C . SER A 1 114 ? 7.415 4.270 -12.037 1.00 86.75 114 SER A C 1
ATOM 916 O O . SER A 1 114 ? 7.026 4.502 -13.177 1.00 86.75 114 SER A O 1
ATOM 918 N N . ALA A 1 115 ? 8.370 5.002 -11.457 1.00 80.00 115 ALA A N 1
ATOM 919 C CA . ALA A 1 115 ? 9.114 6.062 -12.134 1.00 80.00 115 ALA A CA 1
ATOM 920 C C . ALA A 1 115 ? 10.096 5.530 -13.188 1.00 80.00 115 ALA A C 1
ATOM 922 O O . ALA A 1 115 ? 10.681 6.331 -13.910 1.00 80.00 115 ALA A O 1
ATOM 923 N N . VAL A 1 116 ? 10.286 4.208 -13.277 1.00 65.31 116 VAL A N 1
ATOM 924 C CA . VAL A 1 116 ? 10.977 3.556 -14.391 1.00 65.31 116 VAL A CA 1
ATOM 925 C C . VAL A 1 116 ? 9.910 3.157 -15.415 1.00 65.31 116 VAL A C 1
ATOM 927 O O . VAL A 1 116 ? 9.206 2.173 -15.180 1.00 65.31 116 VAL A O 1
ATOM 930 N N . PRO A 1 117 ? 9.754 3.893 -16.533 1.00 59.41 117 PRO A N 1
ATOM 931 C CA . PRO A 1 117 ? 8.797 3.533 -17.570 1.00 59.41 117 PRO A CA 1
ATOM 932 C C . PRO A 1 117 ? 9.061 2.111 -18.070 1.00 59.41 117 PRO A C 1
ATOM 934 O O . PRO A 1 117 ? 10.219 1.724 -18.250 1.00 59.41 117 PRO A O 1
ATOM 937 N N . ASP A 1 118 ? 8.006 1.354 -18.372 1.00 58.31 118 ASP A N 1
ATOM 938 C CA . ASP A 1 118 ? 8.132 0.013 -18.965 1.00 58.31 118 ASP A CA 1
ATOM 939 C C . ASP A 1 118 ? 8.954 0.044 -20.266 1.00 58.31 118 ASP A C 1
ATOM 941 O O . ASP A 1 118 ? 9.739 -0.859 -20.553 1.00 58.31 118 ASP A O 1
ATOM 945 N N . GLU A 1 119 ? 8.863 1.151 -21.004 1.00 53.72 119 GLU A N 1
ATOM 946 C CA . GLU A 1 119 ? 9.661 1.423 -22.198 1.00 53.72 119 GLU A CA 1
ATOM 947 C C . GLU A 1 119 ? 11.169 1.509 -21.895 1.00 53.72 119 GLU A C 1
ATOM 949 O O . GLU A 1 119 ? 11.995 1.095 -22.703 1.00 53.72 119 GLU A O 1
ATOM 954 N N . THR A 1 120 ? 11.547 1.977 -20.701 1.00 59.69 120 THR A N 1
ATOM 955 C CA . THR A 1 120 ? 12.949 2.051 -20.260 1.00 59.69 120 THR A CA 1
ATOM 956 C C . THR A 1 120 ? 13.482 0.679 -19.850 1.00 59.69 120 THR A C 1
ATOM 958 O O . THR A 1 120 ? 14.635 0.371 -20.133 1.00 59.69 120 THR A O 1
ATOM 961 N N . LEU A 1 121 ? 12.651 -0.186 -19.259 1.00 60.28 121 LEU A N 1
ATOM 962 C CA . LEU A 1 121 ? 13.017 -1.585 -19.000 1.00 60.28 121 LEU A CA 1
ATOM 963 C C . LEU A 1 121 ? 13.204 -2.362 -20.307 1.00 60.28 121 LEU A C 1
ATOM 965 O O . LEU A 1 121 ? 14.219 -3.036 -20.471 1.00 60.28 121 LEU A O 1
ATOM 969 N N . PHE A 1 122 ? 12.291 -2.189 -21.267 1.00 64.88 122 PHE A N 1
ATOM 970 C CA . PHE A 1 122 ? 12.429 -2.764 -22.605 1.00 64.88 122 PHE A CA 1
ATOM 971 C C . PHE A 1 122 ? 13.671 -2.232 -23.333 1.00 64.88 122 PHE A C 1
ATOM 973 O O . PHE A 1 122 ? 14.389 -2.992 -23.983 1.00 64.88 122 PHE A O 1
ATOM 980 N N . ALA A 1 123 ? 13.970 -0.937 -23.194 1.00 67.44 123 ALA A N 1
ATOM 981 C CA . ALA A 1 123 ? 15.183 -0.344 -23.744 1.00 67.44 123 ALA A CA 1
ATOM 982 C C . ALA A 1 123 ? 16.450 -0.943 -23.116 1.00 67.44 123 ALA A C 1
ATOM 984 O O . ALA A 1 123 ? 17.383 -1.244 -23.853 1.00 67.44 123 ALA A O 1
ATOM 985 N N . ILE A 1 124 ? 16.476 -1.173 -21.796 1.00 64.00 124 ILE A N 1
ATOM 986 C CA . ILE A 1 124 ? 17.598 -1.821 -21.094 1.00 64.00 124 ILE A CA 1
ATOM 987 C C . ILE A 1 124 ? 17.760 -3.280 -21.543 1.00 64.00 124 ILE A C 1
ATOM 989 O O . ILE A 1 124 ? 18.883 -3.705 -21.809 1.00 64.00 124 ILE A O 1
ATOM 993 N N . GLU A 1 125 ? 16.669 -4.040 -21.682 1.00 74.94 125 GLU A N 1
ATOM 994 C CA . GLU A 1 125 ? 16.714 -5.415 -22.199 1.00 74.94 125 GLU A CA 1
ATOM 995 C C . GLU A 1 125 ? 17.220 -5.466 -23.642 1.00 74.94 125 GLU A C 1
ATOM 997 O O . GLU A 1 125 ? 18.078 -6.292 -23.961 1.00 74.94 125 GLU A O 1
ATOM 1002 N N . LYS A 1 126 ? 16.759 -4.554 -24.506 1.00 74.81 126 LYS A N 1
ATOM 1003 C CA . LYS A 1 126 ? 17.290 -4.420 -25.867 1.00 74.81 126 LYS A CA 1
ATOM 1004 C C . LYS A 1 126 ? 18.777 -4.086 -25.868 1.00 74.81 126 LYS A C 1
ATOM 1006 O O . LYS A 1 126 ? 19.528 -4.724 -26.598 1.00 74.81 126 LYS A O 1
ATOM 1011 N N . LEU A 1 127 ? 19.207 -3.140 -25.035 1.00 73.44 127 LEU A N 1
ATOM 1012 C CA . LEU A 1 127 ? 20.613 -2.752 -24.905 1.00 73.44 127 LEU A CA 1
ATOM 1013 C C . LEU A 1 127 ? 21.480 -3.926 -24.438 1.00 73.44 127 LEU A C 1
ATOM 1015 O O . LEU A 1 127 ? 22.549 -4.167 -24.996 1.00 73.44 127 LEU A O 1
ATOM 1019 N N . ALA A 1 128 ? 21.006 -4.695 -23.457 1.00 73.62 128 ALA A N 1
ATOM 1020 C CA . ALA A 1 128 ? 21.689 -5.891 -22.975 1.00 73.62 128 ALA A CA 1
ATOM 1021 C C . ALA A 1 128 ? 21.766 -6.985 -24.056 1.00 73.62 128 ALA A C 1
ATOM 1023 O O . ALA A 1 128 ? 22.814 -7.607 -24.228 1.00 73.62 128 ALA A O 1
ATOM 1024 N N . GLN A 1 129 ? 20.691 -7.195 -24.824 1.00 77.38 129 GLN A N 1
ATOM 1025 C CA . GLN A 1 129 ? 20.677 -8.132 -25.952 1.00 77.38 129 GLN A CA 1
ATOM 1026 C C . GLN A 1 129 ? 21.613 -7.696 -27.086 1.00 77.38 129 GLN A C 1
ATOM 1028 O O . GLN A 1 129 ? 22.293 -8.538 -27.671 1.00 77.38 129 GLN A O 1
ATOM 1033 N N . GLU A 1 130 ? 21.675 -6.405 -27.405 1.00 75.44 130 GLU A N 1
ATOM 1034 C CA . GLU A 1 130 ? 22.592 -5.857 -28.411 1.00 75.44 130 GLU A CA 1
ATOM 1035 C C . GLU A 1 130 ? 24.055 -5.960 -27.963 1.00 75.44 130 GLU A C 1
ATOM 1037 O O . GLU A 1 130 ? 24.907 -6.390 -28.746 1.00 75.44 130 GLU A O 1
ATOM 1042 N N . ALA A 1 131 ? 24.349 -5.670 -26.693 1.00 70.00 131 ALA A N 1
ATOM 1043 C CA . ALA A 1 131 ? 25.676 -5.868 -26.115 1.00 70.00 131 ALA A CA 1
ATOM 1044 C C . ALA A 1 131 ? 26.092 -7.350 -26.157 1.00 70.00 131 ALA A C 1
ATOM 1046 O O . ALA A 1 131 ? 27.190 -7.675 -26.609 1.00 70.00 131 ALA A O 1
ATOM 1047 N N . ALA A 1 132 ? 25.193 -8.265 -25.780 1.00 71.00 132 ALA A N 1
ATOM 1048 C CA . ALA A 1 132 ? 25.438 -9.705 -25.844 1.00 71.00 132 ALA A CA 1
ATOM 1049 C C . ALA A 1 132 ? 25.639 -10.205 -27.284 1.00 71.00 132 ALA A C 1
ATOM 1051 O O . ALA A 1 132 ? 26.544 -10.999 -27.530 1.00 71.00 132 ALA A O 1
ATOM 1052 N N . LYS A 1 133 ? 24.854 -9.713 -28.253 1.00 69.38 133 LYS A N 1
ATOM 1053 C CA . LYS A 1 133 ? 25.031 -10.035 -29.681 1.00 69.38 133 LYS A CA 1
ATOM 1054 C C . LYS A 1 133 ? 26.352 -9.518 -30.237 1.00 69.38 133 LYS A C 1
ATOM 1056 O O . LYS A 1 133 ? 26.973 -10.210 -31.034 1.00 69.38 133 LYS A O 1
ATOM 1061 N N . THR A 1 134 ? 26.797 -8.341 -29.807 1.00 62.25 134 THR A N 1
ATOM 1062 C CA . THR A 1 134 ? 28.091 -7.775 -30.222 1.00 62.25 134 THR A CA 1
ATOM 1063 C C . THR A 1 134 ? 29.254 -8.616 -29.684 1.00 62.25 134 THR A C 1
ATOM 1065 O O . THR A 1 134 ? 30.227 -8.845 -30.394 1.00 62.25 134 THR A O 1
ATOM 1068 N N . ILE A 1 135 ? 29.117 -9.160 -28.470 1.00 61.66 135 ILE A N 1
ATOM 1069 C CA . ILE A 1 135 ? 30.111 -10.049 -27.849 1.00 61.66 135 ILE A CA 1
ATOM 1070 C C . ILE A 1 135 ? 30.067 -11.472 -28.442 1.00 61.66 135 ILE A C 1
ATOM 1072 O O . ILE A 1 135 ? 31.111 -12.089 -28.617 1.00 61.66 135 ILE A O 1
ATOM 1076 N N . GLN A 1 136 ? 28.888 -12.003 -28.782 1.00 55.53 136 GLN A N 1
ATOM 1077 C CA . GLN A 1 136 ? 28.745 -13.343 -29.378 1.00 55.53 136 GLN A CA 1
ATOM 1078 C C . GLN A 1 136 ? 29.012 -13.375 -30.893 1.00 55.53 136 GLN A C 1
ATOM 1080 O O . GLN A 1 136 ? 29.381 -14.420 -31.421 1.00 55.53 136 GLN A O 1
ATOM 1085 N N . GLY A 1 137 ? 28.834 -12.252 -31.597 1.00 51.88 137 GLY A N 1
ATOM 1086 C CA . GLY A 1 137 ? 29.073 -12.124 -33.039 1.00 51.88 137 GLY A CA 1
ATOM 1087 C C . GLY A 1 137 ? 30.503 -11.720 -33.420 1.00 51.88 137 GLY A C 1
ATOM 1088 O O . GLY A 1 137 ? 30.863 -11.812 -34.591 1.00 51.88 137 GLY A O 1
ATOM 1089 N N . GLY A 1 138 ? 31.318 -11.285 -32.455 1.00 46.09 138 GLY A N 1
ATOM 1090 C CA . GLY A 1 138 ? 32.718 -10.913 -32.651 1.00 46.09 138 GLY A CA 1
ATOM 1091 C C . GLY A 1 138 ? 33.653 -11.970 -32.077 1.00 46.09 138 GLY A C 1
ATOM 1092 O O . GLY A 1 138 ? 33.928 -11.978 -30.880 1.00 46.09 138 GLY A O 1
ATOM 1093 N N . GLY A 1 139 ? 34.154 -12.864 -32.931 1.00 42.88 139 GLY A N 1
ATOM 1094 C CA . GLY A 1 139 ? 35.243 -13.763 -32.564 1.00 42.88 139 GLY A CA 1
ATOM 1095 C C . GLY A 1 139 ? 36.445 -12.984 -32.022 1.00 42.88 139 GLY A C 1
ATOM 1096 O O . GLY A 1 139 ? 36.868 -12.004 -32.625 1.00 42.88 139 GLY A O 1
ATOM 1097 N N . SER A 1 140 ? 36.966 -13.439 -30.880 1.00 47.81 140 SER A N 1
ATOM 1098 C CA . SER A 1 140 ? 38.350 -13.262 -30.411 1.00 47.81 140 SER A CA 1
ATOM 1099 C C . SER A 1 140 ? 39.077 -11.999 -30.902 1.00 47.81 140 SER A C 1
ATOM 1101 O O . SER A 1 140 ? 39.911 -12.057 -31.804 1.00 47.81 140 SER A O 1
ATOM 1103 N N . GLY A 1 141 ? 38.811 -10.862 -30.273 1.00 48.59 141 GLY A N 1
ATOM 1104 C CA . GLY A 1 141 ? 39.589 -9.643 -30.462 1.00 48.59 141 GLY A CA 1
ATOM 1105 C C . GLY A 1 141 ? 38.988 -8.558 -29.595 1.00 48.59 141 GLY A C 1
ATOM 1106 O O . GLY A 1 141 ? 37.819 -8.235 -29.770 1.00 48.59 141 GLY A O 1
ATOM 1107 N N . GLY A 1 142 ? 39.740 -8.087 -28.598 1.00 50.25 142 GLY A N 1
ATOM 1108 C CA . GLY A 1 142 ? 39.260 -7.135 -27.600 1.00 50.25 142 GLY A CA 1
ATOM 1109 C C . GLY A 1 142 ? 38.558 -5.928 -28.219 1.00 50.25 142 GLY A C 1
ATOM 1110 O O . GLY A 1 142 ? 38.829 -5.566 -29.361 1.00 50.25 142 GLY A O 1
ATOM 1111 N N . LEU A 1 143 ? 37.656 -5.322 -27.441 1.00 58.19 143 LEU A N 1
ATOM 1112 C CA . LEU A 1 143 ? 37.070 -4.016 -27.733 1.00 58.19 143 LEU A CA 1
ATOM 1113 C C . LEU A 1 143 ? 38.201 -3.040 -28.074 1.00 58.19 143 LEU A C 1
ATOM 1115 O O . LEU A 1 143 ? 38.863 -2.520 -27.179 1.00 58.19 143 LEU A O 1
ATOM 1119 N N . ASP A 1 144 ? 38.451 -2.854 -29.367 1.00 64.19 144 ASP A N 1
ATOM 1120 C CA . ASP A 1 144 ? 39.477 -1.942 -29.839 1.00 64.19 144 ASP A CA 1
ATOM 1121 C C . ASP A 1 144 ? 39.014 -0.517 -29.536 1.00 64.19 144 ASP A C 1
ATOM 1123 O O . ASP A 1 144 ? 37.858 -0.149 -29.784 1.00 64.19 144 ASP A O 1
ATOM 1127 N N . GLU A 1 145 ? 39.918 0.277 -28.978 1.00 54.91 145 GLU A N 1
ATOM 1128 C CA . GLU A 1 145 ? 39.694 1.653 -28.543 1.00 54.91 145 GLU A CA 1
ATOM 1129 C C . GLU A 1 145 ? 39.120 2.503 -29.685 1.00 54.91 145 GLU A C 1
ATOM 1131 O O . GLU A 1 145 ? 38.236 3.333 -29.467 1.00 54.91 145 GLU A O 1
ATOM 1136 N N . ALA A 1 146 ? 39.492 2.188 -30.931 1.00 62.03 146 ALA A N 1
ATOM 1137 C CA . ALA A 1 146 ? 38.939 2.803 -32.134 1.00 62.03 146 ALA A CA 1
ATOM 1138 C C . ALA A 1 146 ? 37.428 2.552 -32.316 1.00 62.03 146 ALA A C 1
ATOM 1140 O O . ALA A 1 146 ? 36.690 3.444 -32.746 1.00 62.03 146 ALA A O 1
ATOM 1141 N N . SER A 1 147 ? 36.940 1.359 -31.965 1.00 66.06 147 SER A N 1
ATOM 1142 C CA . SER A 1 147 ? 35.513 1.015 -32.042 1.00 66.06 147 SER A CA 1
ATOM 1143 C C . SER A 1 147 ? 34.715 1.756 -30.971 1.00 66.06 147 SER A C 1
ATOM 1145 O O . SER A 1 147 ? 33.639 2.288 -31.254 1.00 66.06 147 SER A O 1
ATOM 1147 N N . LEU A 1 148 ? 35.282 1.877 -29.768 1.00 67.88 148 LEU A N 1
ATOM 1148 C CA . LEU A 1 148 ? 34.691 2.637 -28.669 1.00 67.88 148 LEU A CA 1
ATOM 1149 C C . LEU A 1 148 ? 34.641 4.141 -28.989 1.00 67.88 148 LEU A C 1
ATOM 1151 O O . LEU A 1 148 ? 33.609 4.789 -28.811 1.00 67.88 148 LEU A O 1
ATOM 1155 N N . GLN A 1 149 ? 35.717 4.694 -29.548 1.00 71.75 149 GLN A N 1
ATOM 1156 C CA . GLN A 1 149 ? 35.819 6.108 -29.914 1.00 71.75 149 GLN A CA 1
ATOM 1157 C C . GLN A 1 149 ? 34.871 6.479 -31.072 1.00 71.75 149 GLN A C 1
ATOM 1159 O O . GLN A 1 149 ? 34.260 7.555 -31.083 1.00 71.75 149 GLN A O 1
ATOM 1164 N N . LYS A 1 150 ? 34.656 5.558 -32.020 1.00 71.12 150 LYS A N 1
ATOM 1165 C CA . LYS A 1 150 ? 33.672 5.724 -33.101 1.00 71.12 150 LYS A CA 1
ATOM 1166 C C . LYS A 1 150 ? 32.231 5.696 -32.582 1.00 71.12 150 LYS A C 1
ATOM 1168 O O . LYS A 1 150 ? 31.396 6.473 -33.038 1.00 71.12 150 LYS A O 1
ATOM 1173 N N . MET A 1 151 ? 31.950 4.859 -31.587 1.00 71.38 151 MET A N 1
ATOM 1174 C CA . MET A 1 151 ? 30.635 4.804 -30.948 1.00 71.38 151 MET A CA 1
ATOM 1175 C C . MET A 1 151 ? 30.352 6.075 -30.123 1.00 71.38 151 MET A C 1
ATOM 1177 O O . MET A 1 151 ? 29.274 6.658 -30.232 1.00 71.38 151 MET A O 1
ATOM 1181 N N . MET A 1 152 ? 31.354 6.576 -29.391 1.00 70.31 152 MET A N 1
ATOM 1182 C CA . MET A 1 152 ? 31.264 7.819 -28.609 1.00 70.31 152 MET A CA 1
ATOM 1183 C C . MET A 1 152 ? 31.080 9.067 -29.483 1.00 70.31 152 MET A C 1
ATOM 1185 O O . MET A 1 152 ? 30.287 9.947 -29.147 1.00 70.31 152 MET A O 1
ATOM 1189 N N . SER A 1 153 ? 31.762 9.146 -30.628 1.00 72.75 153 SER A N 1
ATOM 1190 C CA . SER A 1 153 ? 31.614 10.272 -31.565 1.00 72.75 153 SER A CA 1
ATOM 1191 C C . SER A 1 153 ? 30.250 10.293 -32.265 1.00 72.75 153 SER A C 1
ATOM 1193 O O . SER A 1 153 ? 29.676 11.368 -32.443 1.00 72.75 153 SER A O 1
ATOM 1195 N N . GLY A 1 154 ? 29.681 9.126 -32.590 1.00 76.00 154 GLY A N 1
ATOM 1196 C CA . GLY A 1 154 ? 28.313 9.023 -33.109 1.00 76.00 154 GLY A CA 1
ATOM 1197 C C . GLY A 1 154 ? 27.259 9.472 -32.091 1.00 76.00 154 GLY A C 1
ATOM 1198 O O . GLY A 1 154 ? 26.318 10.183 -32.444 1.00 76.00 154 GLY A O 1
ATOM 1199 N N . PHE A 1 155 ? 27.456 9.125 -30.817 1.00 69.62 155 PHE A N 1
ATOM 1200 C CA . PHE A 1 155 ? 26.577 9.539 -29.724 1.00 69.62 155 PHE A CA 1
ATOM 1201 C C . PHE A 1 155 ? 26.636 11.057 -29.466 1.00 69.62 155 PHE A C 1
ATOM 1203 O O . PHE A 1 155 ? 25.599 11.721 -29.439 1.00 69.62 155 PHE A O 1
ATOM 1210 N N . LEU A 1 156 ? 27.839 11.634 -29.372 1.00 70.88 156 LEU A N 1
ATOM 1211 C CA . LEU A 1 156 ? 28.038 13.082 -29.200 1.00 70.88 156 LEU A CA 1
ATOM 1212 C C . LEU A 1 156 ? 27.503 13.897 -30.387 1.00 70.88 156 LEU A C 1
ATOM 1214 O O . LEU A 1 156 ? 26.885 14.943 -30.189 1.00 70.88 156 LEU A O 1
ATOM 1218 N N . GLY A 1 157 ? 27.678 13.401 -31.615 1.00 70.00 157 GLY A N 1
ATOM 1219 C CA . GLY A 1 157 ? 27.154 14.047 -32.820 1.00 70.00 157 GLY A CA 1
ATOM 1220 C C . GLY A 1 157 ? 25.623 14.062 -32.893 1.00 70.00 157 GLY A C 1
ATOM 1221 O O . GLY A 1 157 ? 25.044 15.024 -33.396 1.00 70.00 157 GLY A O 1
ATOM 1222 N N . GLY A 1 158 ? 24.958 13.033 -32.357 1.00 67.25 158 GLY A N 1
ATOM 1223 C CA . GLY A 1 158 ? 23.497 12.992 -32.233 1.00 67.25 158 GLY A CA 1
ATOM 1224 C C . GLY A 1 158 ? 22.952 13.924 -31.147 1.00 67.25 158 GLY A C 1
ATOM 1225 O O . GLY A 1 158 ? 21.840 14.431 -31.277 1.00 67.25 158 GLY A O 1
ATOM 1226 N N . MET A 1 159 ? 23.747 14.192 -30.108 1.00 55.31 159 MET A N 1
ATOM 1227 C CA . MET A 1 159 ? 23.359 15.035 -28.974 1.00 55.31 159 MET A CA 1
ATOM 1228 C C . MET A 1 159 ? 23.519 16.537 -29.259 1.00 55.31 159 MET A C 1
ATOM 1230 O O . MET A 1 159 ? 22.727 17.328 -28.766 1.00 55.31 159 MET A O 1
ATOM 1234 N N . MET A 1 160 ? 24.479 16.936 -30.104 1.00 58.38 160 MET A N 1
ATOM 1235 C CA . MET A 1 160 ? 24.643 18.338 -30.540 1.00 58.38 160 MET A CA 1
ATOM 1236 C C . MET A 1 160 ? 23.652 18.776 -31.631 1.00 58.38 160 MET A C 1
ATOM 1238 O O . MET A 1 160 ? 23.624 19.947 -32.002 1.00 58.38 160 MET A O 1
ATOM 1242 N N . LYS A 1 161 ? 22.867 17.845 -32.186 1.00 56.62 161 LYS A N 1
ATOM 1243 C CA . LYS A 1 161 ? 21.897 18.113 -33.260 1.00 56.62 161 LYS A CA 1
ATOM 1244 C C . LYS A 1 161 ? 20.445 18.207 -32.775 1.00 56.62 161 LYS A C 1
ATOM 1246 O O . LYS A 1 161 ? 19.535 18.140 -33.602 1.00 56.62 161 LYS A O 1
ATOM 1251 N N . LYS A 1 162 ? 20.235 18.367 -31.468 1.00 43.62 162 LYS A N 1
ATOM 1252 C CA . LYS A 1 162 ? 18.933 18.636 -30.852 1.00 43.62 162 LYS A CA 1
ATOM 1253 C C . LYS A 1 162 ? 18.940 19.970 -30.127 1.00 43.62 162 LYS A C 1
ATOM 1255 O O . LYS A 1 162 ? 19.947 20.244 -29.442 1.00 43.62 162 LYS A O 1
#

Radius of gyration: 22.66 Å; Cα contacts (8 Å, |Δi|>4): 108; chains: 1; bounding box: 53×34×53 Å

Mean predicted aligned error: 11.96 Å

Organism: NCBI:txid1070528

Secondary structure (DSSP, 8-state):
---HHHHHHHHHHHHHHHHHH-TT-HHHHHHHHHHHHHHHH-HHHHHHHHHHHHGGGHHHHHHT-THHHHTGGGG-TTTGGG--HHHHTTS-HHHHHHHHHHHHHHHHHHHHHHTS-HHHHHHHHHHHHHHHHHHHHS-S----HHHHHHHHHHHHHHHTT-

Foldseek 3Di:
DQDLVNLLVLVLVLLVVLCVVVVPQVLSVVLNVVSVVCCVVPSVVLLVLLCVQCVVVLVCLVVVPCCCVQPRQCVRPNRNSSVCNVVVVVDDPVRSVVNSVSSNVSNVSSCVHVVCPPVNVVVVVVVVVVVVCVVVVDPDDDPPVVNVVVVVVVVVVVVVVD

Nearest PDB structures (foldseek):
  8v8v-assembly2_D  TM=2.235E-01  e=4.873E+00  Homo sapiens
  1y2o-assembly1_B  TM=2.029E-01  e=8.845E+00  Homo sapiens

Sequence (162 aa):
MASVSAFNDMMGQFIAELHKTFPKEGGIKKFMTSFELLRDTNPRKCVEAYMKGVGPYSEKISNKDDTFITEDILNIDFIKDLNMKDKWSKCSPKTRDAIWQYLQTLYMLGTAISAVPDETLFAIEKLAQEAAKTIQGGGSGGLDEASLQKMMSGFLGGMMKK

pLDDT: mean 85.3, std 15.42, range [42.88, 98.19]